Protein AF-A0A7W1HA59-F1 (afdb_monomer_lite)

Secondary structure (DSSP, 8-state):
----B--------TTS-SEEEEEEPTTS-EEEEEEEEEEEHHHHHHHH-TT---EETTEEPEEE---TTSSS-TTTTBPSEEEEEE-SSS--TT-TT-S--TT--STTPPPPPPTT-------

Sequence (123 aa):
TEPRLTGADPAIDWAKPEVLVYEPQADGSLTLVAVEYLVFQAPWDAAAGAGVAPKFHDVAFTVMADDPATEIDEAHAFEPHYELHVWTERDNPTGMFAEFNPAVSCAAAQPPADPGAHGGHGE

pLDDT: mean 88.39, std 16.13, range [30.05, 97.88]

Radius of gyration: 16.83 Å; chains: 1; bounding box: 34×36×52 Å

Structure (mmCIF, N/CA/C/O backbone):
data_AF-A0A7W1HA59-F1
#
_entry.id   AF-A0A7W1HA59-F1
#
loop_
_atom_site.group_PDB
_atom_site.id
_atom_site.type_symbol
_atom_site.label_atom_id
_atom_site.label_alt_id
_atom_site.label_comp_id
_atom_site.label_asym_id
_atom_site.label_entity_id
_atom_site.label_seq_id
_atom_site.pdbx_PDB_ins_code
_atom_site.Cartn_x
_atom_site.Cartn_y
_atom_site.Cartn_z
_atom_site.occupancy
_atom_site.B_iso_or_equiv
_atom_site.auth_seq_id
_atom_site.auth_comp_id
_atom_site.auth_asym_id
_atom_site.auth_atom_id
_atom_site.pdbx_PDB_model_num
ATOM 1 N N . THR A 1 1 ? 7.654 21.783 -1.370 1.00 65.94 1 THR A N 1
ATOM 2 C CA . THR A 1 1 ? 7.071 20.435 -1.349 1.00 65.94 1 THR A CA 1
ATOM 3 C C . THR A 1 1 ? 7.223 19.91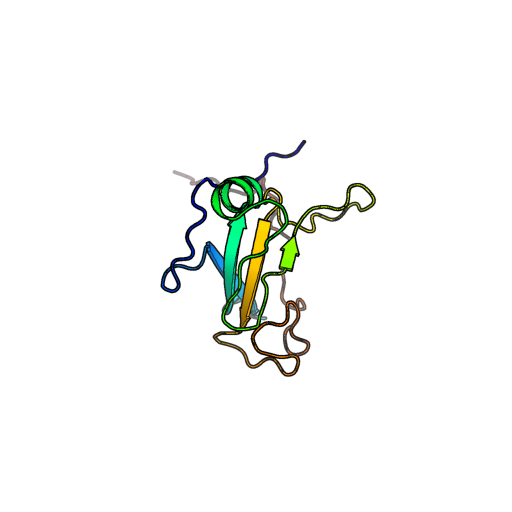1 0.051 1.00 65.94 1 THR A C 1
ATOM 5 O O . THR A 1 1 ? 8.266 20.145 0.660 1.00 65.94 1 THR A O 1
ATOM 8 N N . GLU A 1 2 ? 6.161 19.337 0.599 1.00 79.56 2 GLU A N 1
ATOM 9 C CA . GLU A 1 2 ? 6.232 18.650 1.887 1.00 79.56 2 GLU A CA 1
ATOM 10 C C . GLU A 1 2 ? 7.195 17.459 1.762 1.00 79.56 2 GLU A C 1
ATOM 12 O O . GLU A 1 2 ? 7.318 16.891 0.671 1.00 79.56 2 GLU A O 1
A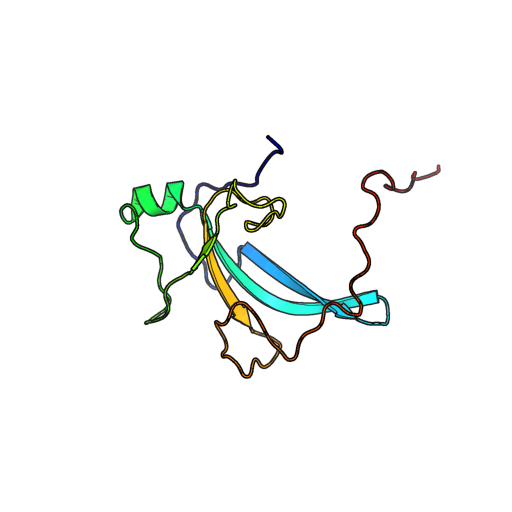TOM 17 N N . PRO A 1 3 ? 7.980 17.148 2.806 1.00 89.50 3 PRO A N 1
ATOM 18 C CA . PRO A 1 3 ? 8.911 16.030 2.749 1.00 89.50 3 PRO A CA 1
ATOM 19 C C . PRO A 1 3 ? 8.139 14.716 2.610 1.00 89.50 3 PRO A C 1
ATOM 21 O O . PRO A 1 3 ? 7.177 14.495 3.342 1.00 89.50 3 PRO A O 1
ATOM 24 N N . ARG A 1 4 ? 8.598 13.840 1.710 1.00 93.06 4 ARG A N 1
ATOM 25 C CA . ARG A 1 4 ? 8.028 12.505 1.502 1.00 93.06 4 ARG A CA 1
ATOM 26 C C . ARG A 1 4 ? 8.988 11.415 1.971 1.00 93.06 4 ARG A C 1
ATOM 28 O O . ARG A 1 4 ? 10.211 11.581 1.945 1.00 93.06 4 ARG A O 1
ATOM 35 N N . LEU A 1 5 ? 8.427 10.302 2.426 1.00 94.12 5 LEU A N 1
ATOM 36 C CA . LEU A 1 5 ? 9.150 9.094 2.796 1.00 94.12 5 LEU A CA 1
ATOM 37 C C . LEU A 1 5 ? 9.631 8.368 1.536 1.00 94.12 5 LEU A C 1
ATOM 39 O O . LEU A 1 5 ? 8.920 8.270 0.540 1.00 94.12 5 LEU A O 1
ATOM 43 N N . THR A 1 6 ? 10.857 7.852 1.591 1.00 94.75 6 THR A N 1
ATOM 44 C CA . THR A 1 6 ? 11.491 7.107 0.498 1.00 94.75 6 THR A CA 1
ATOM 45 C C . THR A 1 6 ? 12.347 5.969 1.054 1.00 94.75 6 THR A C 1
ATOM 47 O O . THR A 1 6 ? 12.644 5.924 2.249 1.00 94.75 6 THR A O 1
ATOM 50 N N . GLY A 1 7 ? 12.778 5.062 0.185 1.00 93.00 7 GLY A N 1
ATOM 51 C CA . GLY A 1 7 ? 13.555 3.878 0.528 1.00 93.00 7 GLY A CA 1
ATOM 52 C C . GLY A 1 7 ? 14.345 3.376 -0.674 1.00 93.00 7 GLY A C 1
ATOM 53 O O . GLY A 1 7 ? 14.092 3.773 -1.809 1.00 93.00 7 GLY A O 1
ATOM 54 N N . ALA A 1 8 ? 15.346 2.536 -0.413 1.00 94.06 8 ALA A N 1
ATOM 55 C CA . ALA A 1 8 ? 16.298 2.073 -1.426 1.00 94.06 8 ALA A CA 1
ATOM 56 C C . ALA A 1 8 ? 16.282 0.554 -1.650 1.00 94.06 8 ALA A C 1
ATOM 58 O O . ALA A 1 8 ? 16.928 0.087 -2.585 1.00 94.06 8 ALA A O 1
ATOM 59 N N . ASP A 1 9 ? 15.596 -0.207 -0.796 1.00 91.25 9 ASP A N 1
ATOM 60 C CA . ASP A 1 9 ? 15.517 -1.662 -0.908 1.00 91.25 9 ASP A CA 1
ATOM 61 C C . ASP A 1 9 ? 14.344 -2.057 -1.822 1.00 91.25 9 ASP A C 1
ATOM 63 O O . ASP A 1 9 ? 13.206 -1.698 -1.519 1.00 91.25 9 ASP A O 1
ATOM 67 N N . PRO A 1 10 ? 14.588 -2.748 -2.951 1.00 90.88 10 PRO A N 1
ATOM 68 C CA . PRO A 1 10 ? 13.526 -3.264 -3.806 1.00 90.88 10 PRO A CA 1
ATOM 69 C C . PRO A 1 10 ? 13.055 -4.671 -3.391 1.00 90.88 10 PRO A C 1
ATOM 71 O O . PRO A 1 10 ? 12.236 -5.262 -4.093 1.00 90.88 10 PRO A O 1
ATOM 74 N N . ALA A 1 11 ? 13.611 -5.270 -2.334 1.00 92.50 11 ALA A N 1
ATOM 75 C CA . ALA A 1 11 ? 13.236 -6.610 -1.900 1.00 92.50 11 ALA A CA 1
ATOM 76 C C . ALA A 1 11 ? 11.930 -6.606 -1.095 1.00 92.50 11 ALA A C 1
ATOM 78 O O . ALA A 1 11 ? 11.704 -5.739 -0.263 1.00 92.50 11 ALA A O 1
ATOM 79 N N . ILE A 1 12 ? 11.110 -7.640 -1.300 1.00 93.81 12 ILE A N 1
ATOM 80 C CA . ILE A 1 12 ? 9.904 -7.896 -0.504 1.00 93.81 12 ILE A CA 1
ATOM 81 C C . ILE A 1 12 ? 10.217 -9.036 0.471 1.00 93.81 12 ILE A C 1
ATOM 83 O O . ILE A 1 12 ? 10.406 -10.185 0.056 1.00 93.81 12 ILE A O 1
ATOM 87 N N . ASP A 1 13 ? 10.278 -8.726 1.766 1.00 94.25 13 ASP A N 1
ATOM 88 C CA . ASP A 1 13 ? 10.373 -9.716 2.843 1.00 94.25 13 ASP A CA 1
ATOM 89 C C . ASP A 1 13 ? 8.971 -9.993 3.398 1.00 94.25 13 ASP A C 1
ATOM 91 O O . ASP A 1 13 ? 8.427 -9.224 4.184 1.00 94.25 13 ASP A O 1
ATOM 95 N N . TRP A 1 14 ? 8.378 -11.128 3.023 1.00 93.31 14 TRP A N 1
ATOM 96 C CA . TRP A 1 14 ? 7.009 -11.476 3.426 1.00 93.31 14 TRP A CA 1
ATOM 97 C C . TRP A 1 14 ? 6.799 -11.554 4.947 1.00 93.31 14 TRP A C 1
ATOM 99 O O . TRP A 1 14 ? 5.663 -11.466 5.404 1.00 93.31 14 TRP A O 1
ATOM 109 N N . ALA A 1 15 ? 7.859 -11.698 5.747 1.00 94.31 15 ALA A N 1
ATOM 110 C CA . ALA A 1 15 ? 7.760 -11.683 7.206 1.00 94.31 15 ALA A CA 1
ATOM 111 C C . ALA A 1 15 ? 7.799 -10.266 7.814 1.00 94.31 15 ALA A C 1
ATOM 113 O O . ALA A 1 15 ? 7.685 -10.128 9.034 1.00 94.31 15 ALA A O 1
ATOM 114 N N . LYS A 1 16 ? 8.005 -9.228 6.995 1.00 94.62 16 LYS A N 1
ATOM 115 C CA . LYS A 1 16 ? 8.185 -7.835 7.414 1.00 94.62 16 LYS A CA 1
ATOM 116 C C . LYS A 1 16 ? 7.467 -6.887 6.446 1.00 94.62 16 LYS A C 1
ATOM 118 O O . LYS A 1 16 ? 8.116 -6.341 5.564 1.00 94.62 16 LYS A O 1
ATOM 123 N N . PRO A 1 17 ? 6.151 -6.691 6.600 1.00 96.12 17 PRO A N 1
ATOM 124 C CA . PRO A 1 17 ? 5.452 -5.669 5.832 1.00 96.12 17 PRO A CA 1
ATOM 125 C C . PRO A 1 17 ? 5.973 -4.270 6.184 1.00 96.12 17 PRO A C 1
ATOM 127 O O . PRO A 1 17 ? 6.350 -4.010 7.333 1.00 96.12 17 PRO A O 1
ATOM 130 N N . GLU A 1 18 ? 5.962 -3.367 5.209 1.00 96.19 18 GLU A N 1
ATOM 131 C CA . GLU A 1 18 ? 6.396 -1.982 5.382 1.00 96.19 18 GLU A CA 1
ATOM 132 C C . GLU A 1 18 ? 5.336 -1.116 6.079 1.00 96.19 18 GLU A C 1
ATOM 134 O O . GLU A 1 18 ? 5.694 -0.162 6.775 1.00 96.19 18 GLU A O 1
ATOM 139 N N . VAL A 1 19 ? 4.047 -1.464 5.951 1.00 96.19 19 VAL A N 1
ATOM 140 C CA . VAL A 1 19 ? 2.930 -0.747 6.589 1.00 96.19 19 VAL A CA 1
ATOM 141 C C . VAL A 1 19 ? 2.008 -1.708 7.337 1.00 96.19 19 VAL A C 1
ATOM 143 O O . VAL A 1 19 ? 1.672 -2.800 6.875 1.00 96.19 19 VAL A O 1
ATOM 146 N N . LEU A 1 20 ? 1.572 -1.266 8.518 1.00 96.06 20 LEU A N 1
ATOM 147 C CA . LEU A 1 20 ? 0.528 -1.902 9.313 1.00 96.06 20 LEU A CA 1
ATOM 148 C C . LEU A 1 20 ? -0.718 -1.019 9.288 1.00 96.06 20 LEU A C 1
ATOM 150 O O . LEU A 1 20 ? -0.637 0.169 9.608 1.00 96.06 20 LEU A O 1
ATOM 154 N N . VAL A 1 21 ? -1.869 -1.604 8.971 1.00 94.62 21 VAL A N 1
ATOM 155 C CA . VAL A 1 21 ? -3.130 -0.870 8.833 1.00 94.62 21 VAL A CA 1
ATOM 156 C C . VAL A 1 21 ? -4.041 -1.193 10.010 1.00 94.62 21 VAL A C 1
ATOM 158 O O . VAL A 1 21 ? -4.400 -2.350 10.250 1.00 94.62 21 VAL A O 1
ATOM 161 N N . TYR A 1 22 ? -4.435 -0.151 10.741 1.00 93.31 22 TYR A N 1
ATOM 162 C CA . TYR A 1 22 ? -5.282 -0.261 11.923 1.00 93.31 22 TYR A CA 1
ATOM 163 C C . TYR A 1 22 ? -6.647 0.398 11.710 1.00 93.31 22 TYR A C 1
ATOM 165 O O . TYR A 1 22 ? -6.730 1.534 11.249 1.00 93.31 22 TYR A O 1
ATOM 173 N N . GLU A 1 23 ? -7.716 -0.284 12.123 1.00 91.88 23 GLU A N 1
ATOM 174 C CA . GLU A 1 23 ? -9.063 0.282 12.209 1.00 91.88 23 GLU A CA 1
ATOM 175 C C . GLU A 1 23 ? -9.300 0.854 13.620 1.00 91.88 23 GLU A C 1
ATOM 177 O O . GLU A 1 23 ? -9.229 0.104 14.610 1.00 91.88 23 GLU A O 1
ATOM 182 N N . PRO A 1 24 ? -9.606 2.158 13.748 1.00 92.56 24 PRO A N 1
ATOM 183 C CA . PRO A 1 24 ? -9.967 2.752 15.025 1.00 92.56 24 PRO A CA 1
ATOM 184 C C . PRO A 1 24 ? -11.329 2.243 15.499 1.00 92.56 24 PRO A C 1
ATOM 186 O O . PRO A 1 24 ? -12.278 2.136 14.726 1.00 92.56 24 PRO A O 1
ATOM 189 N N . GLN A 1 25 ? -11.428 1.947 16.790 1.00 90.88 25 GLN A N 1
ATOM 190 C CA . GLN A 1 25 ? -12.642 1.453 17.430 1.00 90.88 25 GLN A CA 1
ATOM 191 C C . GLN A 1 25 ? -13.354 2.566 18.201 1.00 90.88 25 GLN A C 1
ATOM 193 O O . GLN A 1 25 ? -12.763 3.580 18.570 1.00 90.88 25 GLN A O 1
ATOM 198 N N . ALA A 1 26 ? -14.643 2.368 18.488 1.00 91.00 26 ALA A N 1
ATOM 199 C CA . ALA A 1 26 ? -15.463 3.363 19.187 1.00 91.00 26 ALA A CA 1
ATOM 200 C C . ALA A 1 26 ? -14.963 3.699 20.607 1.00 91.00 26 ALA A C 1
ATOM 202 O O . ALA A 1 26 ? -15.279 4.765 21.130 1.00 91.00 26 ALA A O 1
ATOM 203 N N . ASP A 1 27 ? -14.197 2.802 21.233 1.00 91.62 27 ASP A N 1
ATOM 204 C CA . ASP A 1 27 ? -13.568 3.011 22.542 1.00 91.62 27 ASP A CA 1
ATOM 205 C C . ASP A 1 27 ? -12.170 3.655 22.457 1.00 91.62 27 ASP A C 1
ATOM 207 O O . ASP A 1 27 ? -11.510 3.829 23.482 1.00 91.62 27 ASP A O 1
ATOM 211 N N . GLY A 1 28 ? -11.726 4.026 21.251 1.00 90.12 28 GLY A N 1
ATOM 212 C CA . GLY A 1 28 ? -10.416 4.617 20.979 1.00 90.12 28 GLY A CA 1
ATOM 213 C C . GLY A 1 28 ? -9.280 3.601 20.836 1.00 90.12 28 GLY A C 1
ATOM 214 O O . GLY A 1 28 ? -8.139 4.003 20.609 1.00 90.12 28 GLY A O 1
ATOM 215 N N . SER A 1 29 ? -9.549 2.297 20.961 1.00 93.44 29 SER A N 1
ATOM 216 C CA . SER A 1 29 ? -8.547 1.269 20.674 1.00 93.44 29 SER A CA 1
ATOM 217 C C . SER A 1 29 ? -8.283 1.136 19.168 1.00 93.44 29 SER A C 1
ATOM 219 O O . SER A 1 29 ? -9.079 1.567 18.332 1.00 93.44 29 SER A O 1
ATOM 221 N N . LEU A 1 30 ? -7.143 0.537 18.816 1.00 93.38 30 LEU A N 1
ATOM 222 C CA . LEU A 1 30 ? -6.759 0.245 17.436 1.00 93.38 30 LEU A CA 1
ATOM 223 C C . LEU A 1 30 ? -6.730 -1.268 17.229 1.00 93.38 30 LEU A C 1
ATOM 225 O O . LEU A 1 30 ? -6.080 -1.985 17.990 1.00 93.38 30 LEU A O 1
ATOM 229 N N . THR A 1 31 ? -7.403 -1.743 16.184 1.00 93.12 31 THR A N 1
ATOM 230 C CA . THR A 1 31 ? -7.360 -3.153 15.770 1.00 93.12 31 THR A CA 1
ATOM 231 C C . THR A 1 31 ? -6.561 -3.271 14.484 1.00 93.12 31 THR A C 1
ATOM 233 O O . THR A 1 31 ? -6.862 -2.566 13.528 1.00 93.12 31 THR A O 1
ATOM 236 N N . LEU A 1 32 ? -5.547 -4.140 14.449 1.00 95.25 32 LEU A N 1
ATOM 237 C CA . LEU A 1 32 ? -4.846 -4.458 13.202 1.00 95.25 32 LEU A CA 1
ATOM 238 C C . LEU A 1 32 ? -5.829 -5.176 12.273 1.00 95.25 32 LEU A C 1
ATOM 240 O O . LEU A 1 32 ? -6.451 -6.149 12.696 1.00 95.25 32 LEU A O 1
ATOM 244 N N . VAL A 1 33 ? -5.976 -4.698 11.040 1.00 96.31 33 VAL A N 1
ATOM 245 C CA . VAL A 1 33 ? -6.921 -5.271 10.064 1.00 96.31 33 VAL A CA 1
ATOM 246 C C . VAL A 1 33 ? -6.247 -5.738 8.779 1.00 96.31 33 VAL A C 1
ATOM 248 O O . VAL A 1 33 ? -6.732 -6.682 8.150 1.00 96.31 33 VAL A O 1
ATOM 251 N N . ALA A 1 34 ? -5.128 -5.114 8.412 1.00 97.31 34 ALA A N 1
ATOM 252 C CA . ALA A 1 34 ? -4.390 -5.420 7.199 1.00 97.31 34 ALA A CA 1
ATOM 253 C C . ALA A 1 34 ? -2.913 -5.024 7.320 1.00 97.31 34 ALA A C 1
ATOM 255 O O . ALA A 1 34 ? -2.489 -4.367 8.278 1.00 97.31 34 ALA A O 1
ATOM 256 N N . VAL A 1 35 ? -2.141 -5.427 6.321 1.00 97.88 35 VAL A N 1
ATOM 257 C CA . VAL A 1 35 ? -0.754 -5.013 6.111 1.00 97.88 35 VAL A CA 1
ATOM 258 C C . VAL A 1 35 ? -0.571 -4.621 4.652 1.00 97.88 35 VAL A C 1
ATOM 260 O O . VAL A 1 35 ? -1.298 -5.117 3.789 1.00 97.88 35 VAL A O 1
ATOM 263 N N . GLU A 1 36 ? 0.417 -3.781 4.367 1.00 97.44 36 GLU A N 1
ATOM 264 C CA . GLU A 1 36 ? 0.802 -3.471 2.991 1.00 97.44 36 GLU A CA 1
ATOM 265 C C . GLU A 1 36 ? 2.281 -3.780 2.805 1.00 97.44 36 GLU A C 1
ATOM 267 O O . GLU A 1 36 ? 3.126 -3.435 3.639 1.00 97.44 36 GLU A O 1
ATOM 272 N N . TYR A 1 37 ? 2.568 -4.469 1.705 1.00 97.56 37 TYR A N 1
ATOM 273 C CA . TYR A 1 37 ? 3.924 -4.606 1.199 1.00 97.56 37 TYR A CA 1
ATOM 274 C C . TYR A 1 37 ? 4.146 -3.493 0.198 1.00 97.56 37 TYR A C 1
ATOM 276 O O . TYR A 1 37 ? 3.370 -3.394 -0.754 1.00 97.56 37 TYR A O 1
ATOM 284 N N . LEU A 1 38 ? 5.190 -2.690 0.383 1.00 96.38 38 LEU A N 1
ATOM 285 C CA . LEU A 1 38 ? 5.484 -1.587 -0.524 1.00 96.38 38 LEU A CA 1
ATOM 286 C C . LEU A 1 38 ? 6.953 -1.550 -0.925 1.00 96.38 38 LEU A C 1
ATOM 288 O O . LEU A 1 38 ? 7.859 -1.740 -0.119 1.00 96.38 38 LEU A O 1
ATOM 292 N N . VAL A 1 39 ? 7.190 -1.256 -2.199 1.00 97.19 39 VAL A N 1
ATOM 293 C CA . VAL A 1 39 ? 8.526 -0.976 -2.727 1.00 97.19 39 VAL A CA 1
ATOM 294 C C . VAL A 1 39 ? 8.490 0.333 -3.491 1.00 97.19 39 VAL A C 1
ATOM 296 O O . VAL A 1 39 ? 7.628 0.558 -4.342 1.00 97.19 39 VAL A O 1
ATOM 299 N N . PHE A 1 40 ? 9.446 1.214 -3.208 1.00 97.75 40 PHE A N 1
ATOM 300 C CA . PHE A 1 40 ? 9.530 2.485 -3.917 1.00 97.75 40 PHE A CA 1
ATOM 301 C C . PHE A 1 40 ? 9.814 2.248 -5.403 1.00 97.75 40 PHE A C 1
ATOM 303 O O . PHE A 1 40 ? 10.655 1.423 -5.775 1.00 97.75 40 PHE A O 1
ATOM 310 N N . GLN A 1 41 ? 9.117 2.987 -6.265 1.00 97.69 41 GLN A N 1
ATOM 311 C CA . GLN A 1 41 ? 9.118 2.740 -7.703 1.00 97.69 41 GLN A CA 1
ATOM 312 C C . GLN A 1 41 ? 10.513 2.935 -8.301 1.00 97.69 41 GLN A C 1
ATOM 314 O O . GLN A 1 41 ? 10.947 2.134 -9.121 1.00 97.69 41 GLN A O 1
ATOM 319 N N . ALA A 1 42 ? 11.257 3.951 -7.854 1.00 96.69 42 ALA A N 1
ATOM 320 C CA . ALA A 1 42 ? 12.594 4.247 -8.366 1.00 96.69 42 ALA A CA 1
ATOM 321 C C . ALA A 1 42 ? 13.615 3.098 -8.180 1.00 96.69 42 ALA A C 1
ATOM 323 O O . ALA A 1 42 ? 14.202 2.673 -9.181 1.00 96.69 42 ALA A O 1
ATOM 324 N N . PRO A 1 43 ? 13.867 2.568 -6.961 1.00 96.94 43 PRO A N 1
ATOM 325 C CA . PRO A 1 43 ? 14.780 1.435 -6.793 1.00 96.94 43 PRO A CA 1
ATOM 326 C C . PRO A 1 43 ? 14.254 0.146 -7.435 1.00 96.94 43 PRO A C 1
ATOM 328 O O . PRO A 1 43 ? 15.055 -0.625 -7.966 1.00 96.94 43 PRO A O 1
ATOM 331 N N . TRP A 1 44 ? 12.936 -0.081 -7.439 1.00 97.56 44 TRP A N 1
ATOM 332 C CA . TRP A 1 44 ? 12.355 -1.249 -8.098 1.00 97.56 44 TRP A CA 1
ATOM 333 C C . TRP A 1 44 ? 12.564 -1.213 -9.615 1.00 97.56 44 TRP A C 1
ATOM 335 O O . TRP A 1 44 ? 13.127 -2.147 -10.182 1.00 97.56 44 TRP A O 1
ATOM 345 N N . ASP A 1 45 ? 12.192 -0.115 -10.273 1.00 97.25 45 ASP A N 1
ATOM 346 C CA . ASP A 1 45 ? 12.321 0.055 -11.722 1.00 97.25 45 ASP A CA 1
ATOM 347 C C . ASP A 1 45 ? 13.791 -0.028 -12.171 1.00 97.25 45 ASP A C 1
ATOM 349 O O . ASP A 1 45 ? 14.087 -0.557 -13.246 1.00 97.25 45 ASP A O 1
ATOM 353 N N . ALA A 1 46 ? 14.730 0.433 -11.337 1.00 96.50 46 ALA A N 1
ATOM 354 C CA . ALA A 1 46 ? 16.163 0.286 -11.584 1.00 96.50 46 ALA A CA 1
ATOM 355 C C . ALA A 1 46 ? 16.639 -1.181 -11.542 1.00 96.50 46 ALA A C 1
ATOM 357 O O . ALA A 1 46 ? 17.581 -1.534 -12.255 1.00 96.50 46 ALA A O 1
ATOM 358 N N . ALA A 1 47 ? 16.007 -2.030 -10.726 1.00 95.56 47 ALA A N 1
ATOM 359 C CA . ALA A 1 47 ? 16.370 -3.437 -10.555 1.00 95.56 47 ALA A CA 1
ATOM 360 C C . ALA A 1 47 ? 15.619 -4.385 -11.510 1.00 95.56 47 ALA A C 1
ATOM 362 O O . ALA A 1 47 ? 16.221 -5.308 -12.060 1.00 95.56 47 ALA A O 1
ATOM 363 N N . ALA A 1 48 ? 14.317 -4.168 -11.707 1.00 95.00 48 ALA A N 1
ATOM 364 C CA . ALA A 1 48 ? 13.409 -5.059 -12.434 1.00 95.00 48 ALA A CA 1
ATOM 365 C C . ALA A 1 48 ? 13.042 -4.560 -13.845 1.00 95.00 48 ALA A C 1
ATOM 367 O O . ALA A 1 48 ? 12.548 -5.339 -14.665 1.00 95.00 48 ALA A O 1
ATOM 368 N N . GLY A 1 49 ? 13.322 -3.290 -14.150 1.00 95.50 49 GLY A N 1
ATOM 369 C CA . GLY A 1 49 ? 12.942 -2.622 -15.391 1.00 95.50 49 GLY A CA 1
ATOM 370 C C . GLY A 1 49 ? 11.724 -1.713 -15.214 1.00 95.50 49 GLY A C 1
ATOM 371 O O . GLY A 1 49 ? 10.748 -2.070 -14.558 1.00 95.50 49 GLY A O 1
ATOM 372 N N . ALA A 1 50 ? 11.783 -0.531 -15.833 1.00 95.12 50 ALA A N 1
ATOM 373 C CA . ALA A 1 50 ? 10.752 0.494 -15.704 1.00 95.12 50 ALA A CA 1
ATOM 374 C C . ALA A 1 50 ? 9.363 0.002 -16.139 1.00 95.12 50 ALA A C 1
ATOM 376 O O . ALA A 1 50 ? 9.202 -0.553 -17.231 1.00 95.12 50 ALA A O 1
ATOM 377 N N . GLY A 1 51 ? 8.361 0.247 -15.291 1.00 90.69 51 GLY A N 1
ATOM 378 C CA . GLY A 1 51 ? 6.963 -0.112 -15.545 1.00 90.69 51 GLY A CA 1
ATOM 379 C C . GLY A 1 51 ? 6.633 -1.600 -15.385 1.00 90.69 51 GLY A C 1
ATOM 380 O O . GLY A 1 51 ? 5.533 -2.022 -15.747 1.00 90.69 51 GLY A O 1
ATOM 381 N N . VAL A 1 52 ? 7.555 -2.412 -14.860 1.00 95.12 52 VAL A N 1
ATOM 382 C CA . VAL A 1 52 ? 7.307 -3.826 -14.554 1.00 95.12 52 VAL A CA 1
ATOM 383 C C . VAL A 1 52 ? 6.935 -3.951 -13.081 1.00 95.12 52 VAL A C 1
ATOM 385 O O . VAL A 1 52 ? 7.818 -4.101 -12.250 1.00 95.12 52 VAL A O 1
ATOM 388 N N . ALA A 1 53 ? 5.646 -3.910 -12.738 1.00 96.19 53 ALA A N 1
ATOM 389 C CA . ALA A 1 53 ? 5.211 -4.009 -11.341 1.00 96.19 53 ALA A CA 1
ATOM 390 C C . ALA A 1 53 ? 5.601 -5.358 -10.682 1.00 96.19 53 ALA A C 1
ATOM 392 O O . ALA A 1 53 ? 5.549 -6.401 -11.355 1.00 96.19 53 ALA A O 1
ATOM 393 N N . PRO A 1 54 ? 5.927 -5.373 -9.372 1.00 96.69 54 PRO A N 1
ATOM 394 C CA . PRO A 1 54 ? 6.028 -6.605 -8.597 1.00 96.69 54 PRO A CA 1
ATOM 395 C C . PRO A 1 54 ? 4.725 -7.406 -8.639 1.00 96.69 54 PRO A C 1
ATOM 397 O O . PRO A 1 54 ? 3.635 -6.865 -8.856 1.00 96.69 54 PRO A O 1
ATOM 400 N N . LYS A 1 55 ? 4.834 -8.717 -8.410 1.00 96.06 55 LYS A N 1
ATOM 401 C CA . LYS A 1 55 ? 3.679 -9.615 -8.348 1.00 96.06 55 LYS A CA 1
ATOM 402 C C . LYS A 1 55 ? 3.780 -10.607 -7.204 1.00 96.06 55 LYS A C 1
ATOM 404 O O . LYS A 1 55 ? 4.850 -11.157 -6.945 1.00 96.06 55 LYS A O 1
ATOM 409 N N . PHE A 1 56 ? 2.630 -10.918 -6.620 1.00 94.88 56 PHE A N 1
ATOM 410 C CA . PHE A 1 56 ? 2.420 -12.103 -5.801 1.00 94.88 56 PHE A CA 1
ATOM 411 C C . PHE A 1 56 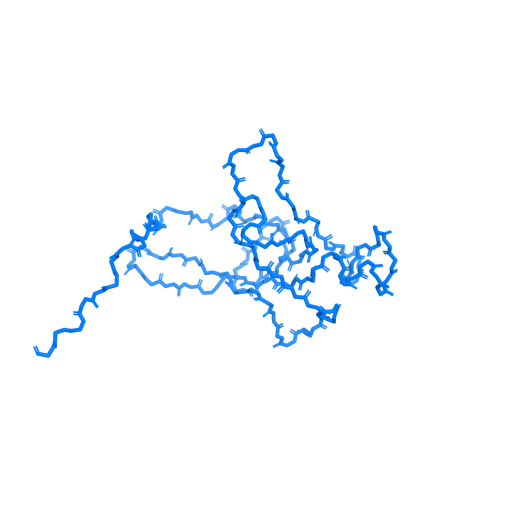? 1.506 -13.073 -6.556 1.00 94.88 56 PHE A C 1
ATOM 413 O O . PHE A 1 56 ? 0.317 -12.816 -6.740 1.00 94.88 56 PHE A O 1
ATOM 420 N N . HIS A 1 57 ? 2.071 -14.182 -7.042 1.00 92.62 57 HIS A N 1
ATOM 421 C CA . HIS A 1 57 ? 1.412 -15.047 -8.029 1.00 92.62 57 HIS A CA 1
ATOM 422 C C . HIS A 1 57 ? 0.896 -14.231 -9.234 1.00 92.62 57 HIS A C 1
ATOM 424 O O . HIS A 1 57 ? 1.683 -13.561 -9.902 1.00 92.62 57 HIS A O 1
ATOM 430 N N . ASP A 1 58 ? -0.408 -14.276 -9.508 1.00 94.44 58 ASP A N 1
ATOM 431 C CA . ASP A 1 58 ? -1.047 -13.563 -10.618 1.00 94.44 58 ASP A CA 1
ATOM 432 C C . ASP A 1 58 ? -1.559 -12.164 -10.228 1.00 94.44 58 ASP A C 1
ATOM 434 O O . ASP A 1 58 ? -2.140 -11.465 -11.060 1.00 94.44 58 ASP A O 1
ATOM 438 N N . VAL A 1 59 ? -1.326 -11.733 -8.985 1.00 95.81 59 VAL A N 1
ATOM 439 C CA . VAL A 1 59 ? -1.738 -10.423 -8.468 1.00 95.81 59 VAL A CA 1
ATOM 440 C C . VAL A 1 59 ? -0.579 -9.446 -8.610 1.00 95.81 59 VAL A C 1
ATOM 442 O O . VAL A 1 59 ? 0.492 -9.661 -8.046 1.00 95.81 59 VAL A O 1
ATOM 445 N N . ALA A 1 60 ? -0.778 -8.390 -9.396 1.00 96.62 60 ALA A N 1
ATOM 446 C CA . ALA A 1 60 ? 0.177 -7.293 -9.496 1.00 96.62 60 ALA A CA 1
ATOM 447 C C . ALA A 1 60 ? -0.050 -6.281 -8.374 1.00 96.62 60 ALA A C 1
ATOM 449 O O . ALA A 1 60 ? -1.187 -6.077 -7.957 1.00 96.62 60 ALA A O 1
ATOM 450 N N . PHE A 1 61 ? 1.033 -5.656 -7.926 1.00 97.44 61 PHE A N 1
ATOM 451 C CA . PHE A 1 61 ? 0.974 -4.522 -7.011 1.00 97.44 61 PHE A CA 1
ATOM 452 C C . PHE A 1 61 ? 0.362 -3.312 -7.739 1.00 97.44 61 PHE A C 1
ATOM 454 O O . PHE A 1 61 ? 0.617 -3.124 -8.937 1.00 97.44 61 PHE A O 1
ATOM 461 N N . THR A 1 62 ? -0.427 -2.500 -7.033 1.00 95.94 62 THR A N 1
ATOM 462 C CA . THR A 1 62 ? -0.946 -1.227 -7.552 1.00 95.94 62 THR A CA 1
ATOM 463 C C . THR A 1 62 ? 0.152 -0.166 -7.499 1.00 95.94 62 THR A C 1
ATOM 465 O O . THR A 1 62 ? 1.025 -0.212 -6.640 1.00 95.94 62 THR A O 1
ATOM 468 N N . VAL A 1 63 ? 0.138 0.780 -8.440 1.00 96.44 63 VAL A N 1
ATOM 469 C CA . VAL A 1 63 ? 0.996 1.971 -8.393 1.00 96.44 63 VAL A CA 1
ATOM 470 C C . VAL A 1 63 ? 0.294 3.062 -7.599 1.00 96.44 63 VAL A C 1
ATOM 472 O O . VAL A 1 63 ? -0.809 3.454 -7.972 1.00 96.44 63 VAL A O 1
ATOM 475 N N . MET A 1 64 ? 0.982 3.607 -6.602 1.00 95.75 64 MET A N 1
ATOM 476 C CA . MET A 1 64 ? 0.534 4.752 -5.819 1.00 95.75 64 MET A CA 1
ATOM 477 C C . MET A 1 64 ? 1.445 5.947 -6.072 1.00 95.75 64 MET A C 1
ATOM 479 O O . MET A 1 64 ? 2.669 5.864 -5.943 1.00 95.75 64 MET A O 1
ATOM 483 N N . ALA A 1 65 ? 0.835 7.060 -6.466 1.00 96.00 65 ALA A N 1
ATOM 484 C CA . ALA A 1 65 ? 1.476 8.349 -6.673 1.00 96.00 65 ALA A CA 1
ATOM 485 C C . ALA A 1 65 ? 0.414 9.447 -6.561 1.00 96.00 65 ALA A C 1
ATOM 487 O O . ALA A 1 65 ? -0.722 9.230 -6.984 1.00 96.00 65 ALA A O 1
ATOM 488 N N . ASP A 1 66 ? 0.794 10.617 -6.051 1.00 94.50 66 ASP A N 1
ATOM 489 C CA . ASP A 1 66 ? -0.123 11.756 -6.011 1.00 94.50 66 ASP A CA 1
ATOM 490 C C . ASP A 1 66 ? -0.474 12.237 -7.422 1.00 94.50 66 ASP A C 1
ATOM 492 O O . ASP A 1 66 ? 0.407 12.377 -8.286 1.00 94.50 66 ASP A O 1
ATOM 496 N N . ASP A 1 67 ? -1.748 12.563 -7.634 1.00 94.31 67 ASP A N 1
ATOM 497 C CA . ASP A 1 67 ? -2.174 13.287 -8.827 1.00 94.31 67 ASP A CA 1
ATOM 498 C C . ASP A 1 67 ? -2.029 14.796 -8.567 1.00 94.31 67 ASP A C 1
ATOM 500 O O . ASP A 1 67 ? -2.754 15.358 -7.750 1.00 94.31 67 ASP A O 1
ATOM 504 N N . PRO A 1 68 ? -1.154 15.526 -9.284 1.00 91.75 68 PRO A N 1
ATOM 505 C CA . PRO A 1 68 ? -1.015 16.970 -9.089 1.00 91.75 68 PRO A CA 1
ATOM 506 C C . PRO A 1 68 ? -2.291 17.772 -9.419 1.00 91.75 68 PRO A C 1
ATOM 508 O O . PRO A 1 68 ? -2.311 18.988 -9.215 1.00 91.75 68 PRO A O 1
ATOM 511 N N . ALA A 1 69 ? -3.324 17.140 -9.987 1.00 95.69 69 ALA A N 1
ATOM 512 C CA . ALA A 1 69 ? -4.634 17.735 -10.222 1.00 95.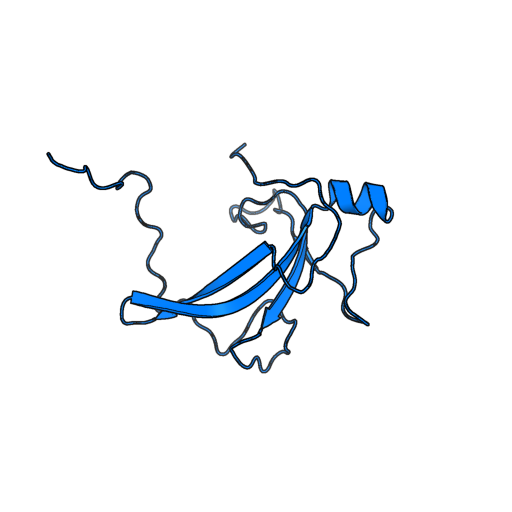69 69 ALA A CA 1
ATOM 513 C C . ALA A 1 69 ? -5.591 17.654 -9.016 1.00 95.69 69 ALA A C 1
ATOM 515 O O . ALA A 1 69 ? -6.665 18.262 -9.075 1.00 95.69 69 ALA A O 1
ATOM 516 N N . THR A 1 70 ? -5.244 16.934 -7.948 1.00 93.00 70 THR A N 1
ATOM 517 C CA . THR A 1 70 ? -6.055 16.802 -6.731 1.00 93.00 70 THR A CA 1
ATOM 518 C C . THR A 1 70 ? -5.376 17.497 -5.543 1.00 93.00 70 THR A C 1
ATOM 520 O O . THR A 1 70 ? -4.201 17.855 -5.581 1.00 93.00 70 THR A O 1
ATOM 523 N N . GLU A 1 71 ? -6.150 17.773 -4.490 1.00 91.75 71 GLU A N 1
ATOM 524 C CA . GLU A 1 71 ? -5.631 18.343 -3.232 1.00 91.75 71 GLU A CA 1
ATOM 525 C C . GLU A 1 71 ? -5.374 17.271 -2.160 1.00 91.75 71 GLU A C 1
ATOM 527 O O . GLU A 1 71 ? -4.973 17.601 -1.045 1.00 91.75 71 GLU A O 1
ATOM 532 N N . ILE A 1 72 ? -5.672 16.005 -2.459 1.00 90.44 72 ILE A N 1
ATOM 533 C CA . ILE A 1 72 ? -5.517 14.899 -1.514 1.00 90.44 72 ILE A CA 1
ATOM 534 C C . ILE A 1 72 ? -4.132 14.271 -1.685 1.00 90.44 72 ILE A C 1
ATOM 536 O O . ILE A 1 72 ? -3.547 14.343 -2.754 1.00 90.44 72 ILE A O 1
ATOM 540 N N . ASP A 1 73 ? -3.609 13.670 -0.621 1.00 91.25 73 ASP A N 1
ATOM 541 C CA . ASP A 1 73 ? -2.339 12.939 -0.640 1.00 91.25 73 ASP A CA 1
ATOM 542 C C . ASP A 1 73 ? -2.629 11.454 -0.892 1.00 91.25 73 ASP A C 1
ATOM 544 O O . ASP A 1 73 ? -2.832 10.677 0.050 1.00 91.25 73 ASP A O 1
ATOM 548 N N . GLU A 1 74 ? -2.740 11.071 -2.169 1.00 93.44 74 GLU A N 1
ATOM 549 C CA . GLU A 1 74 ? -3.057 9.690 -2.548 1.00 93.44 74 GLU A CA 1
ATOM 550 C C . GLU A 1 74 ? -1.954 8.711 -2.163 1.00 93.44 74 GLU A C 1
ATOM 552 O O . GLU A 1 74 ? -2.263 7.581 -1.808 1.00 93.44 74 GLU A O 1
ATOM 557 N N . ALA A 1 75 ? -0.687 9.128 -2.205 1.00 94.00 75 ALA A N 1
ATOM 558 C CA . ALA A 1 75 ? 0.439 8.262 -1.872 1.00 94.00 75 ALA A CA 1
ATOM 559 C C . ALA A 1 75 ? 0.867 8.356 -0.400 1.00 94.00 75 ALA A C 1
ATOM 561 O O . ALA A 1 75 ? 1.974 7.941 -0.071 1.00 94.00 75 ALA A O 1
ATOM 562 N N . HIS A 1 76 ? 0.022 8.887 0.487 1.00 92.56 76 HIS A N 1
ATOM 563 C CA . HIS A 1 76 ? 0.178 8.777 1.946 1.00 92.56 76 HIS A CA 1
ATOM 564 C C . HIS A 1 76 ? 1.551 9.249 2.464 1.00 92.56 76 HIS A C 1
ATOM 566 O O . HIS A 1 76 ? 2.196 8.597 3.287 1.00 92.56 76 HIS A O 1
ATOM 572 N N . ALA A 1 77 ? 2.022 10.382 1.941 1.00 94.44 77 ALA A N 1
ATOM 573 C CA . ALA A 1 77 ? 3.329 10.980 2.186 1.00 94.44 77 ALA A CA 1
ATOM 574 C C . ALA A 1 77 ? 4.532 10.111 1.770 1.00 94.44 77 ALA A C 1
ATOM 576 O O . ALA A 1 77 ? 5.671 10.449 2.096 1.00 94.44 77 ALA A O 1
ATOM 577 N N . PHE A 1 78 ? 4.331 9.030 1.016 1.00 95.81 78 PHE A N 1
ATOM 578 C CA . PHE A 1 78 ? 5.381 8.253 0.359 1.00 95.81 78 PHE A CA 1
ATOM 579 C C . PHE A 1 78 ? 5.668 8.795 -1.046 1.00 95.81 78 PHE A C 1
ATOM 581 O O . PHE A 1 78 ? 4.772 9.252 -1.755 1.00 95.81 78 PHE A O 1
ATOM 588 N N . GLU A 1 79 ? 6.927 8.745 -1.482 1.00 96.88 79 GLU A N 1
ATOM 589 C CA . GLU A 1 79 ? 7.280 8.866 -2.906 1.00 96.88 79 GLU A CA 1
ATOM 590 C C . GLU A 1 79 ? 6.566 7.784 -3.746 1.00 96.88 79 GLU A C 1
ATOM 592 O O . GLU A 1 79 ? 6.142 6.774 -3.176 1.00 96.88 79 GLU A O 1
ATOM 597 N N . PRO A 1 80 ? 6.454 7.935 -5.084 1.00 97.25 80 PRO A N 1
ATOM 598 C CA . PRO A 1 80 ? 5.810 6.937 -5.933 1.00 97.25 80 PRO A CA 1
ATOM 599 C C . PRO A 1 80 ? 6.307 5.517 -5.658 1.00 97.25 80 PRO A C 1
ATOM 601 O O . PRO A 1 80 ? 7.517 5.260 -5.590 1.00 97.25 80 PRO A O 1
ATOM 604 N N . HIS A 1 81 ? 5.372 4.592 -5.482 1.00 97.62 81 HIS A N 1
ATOM 605 C CA . HIS A 1 81 ? 5.655 3.230 -5.046 1.00 97.62 81 HIS A CA 1
ATOM 606 C C . HIS A 1 81 ? 4.665 2.230 -5.638 1.00 97.62 81 HIS A C 1
ATOM 608 O O . HIS A 1 81 ? 3.617 2.593 -6.170 1.00 97.62 81 HIS A O 1
ATOM 614 N N . TYR A 1 82 ? 5.043 0.957 -5.579 1.00 97.75 82 TYR A N 1
ATOM 615 C CA . TYR A 1 82 ? 4.136 -0.155 -5.808 1.00 97.75 82 TYR A CA 1
ATOM 616 C C . TYR A 1 82 ? 3.710 -0.713 -4.456 1.00 97.75 82 TYR A C 1
ATOM 618 O O . TYR A 1 82 ? 4.583 -0.967 -3.624 1.00 97.75 82 TYR A O 1
ATOM 626 N N . GLU A 1 83 ? 2.422 -0.974 -4.263 1.00 97.12 83 GLU A N 1
ATOM 627 C CA . GLU A 1 83 ? 1.903 -1.585 -3.038 1.00 97.12 83 GLU A CA 1
ATOM 628 C C . GLU A 1 83 ? 1.002 -2.794 -3.300 1.00 97.12 83 GLU A C 1
ATOM 630 O O . GLU A 1 83 ? 0.342 -2.914 -4.335 1.00 97.12 83 GLU A O 1
ATOM 635 N N . LEU A 1 84 ? 0.979 -3.708 -2.336 1.00 97.69 84 LEU A N 1
ATOM 636 C CA . LEU A 1 84 ? 0.004 -4.783 -2.253 1.00 97.69 84 LEU A CA 1
ATOM 637 C C . LEU A 1 84 ? -0.642 -4.745 -0.875 1.00 97.69 84 LEU A C 1
ATOM 639 O O . LEU A 1 84 ? -0.031 -5.156 0.115 1.00 97.69 84 LEU A O 1
ATOM 643 N N . HIS A 1 85 ? -1.894 -4.304 -0.841 1.00 97.31 85 HIS A N 1
ATOM 644 C CA . HIS A 1 85 ? -2.727 -4.374 0.347 1.00 97.31 85 HIS A CA 1
ATOM 645 C C . HIS A 1 85 ? -3.160 -5.819 0.609 1.00 97.31 85 HIS A C 1
ATOM 647 O O . HIS A 1 85 ? -3.621 -6.513 -0.299 1.00 97.31 85 HIS A O 1
ATOM 653 N N . VAL A 1 86 ? -3.019 -6.288 1.848 1.00 97.50 86 VAL A N 1
ATOM 654 C CA . VAL A 1 86 ? -3.392 -7.648 2.250 1.00 97.50 86 VAL A CA 1
ATOM 655 C C . VAL A 1 86 ? -4.250 -7.602 3.507 1.00 97.50 86 VAL A C 1
ATOM 657 O O . VAL A 1 86 ? -3.769 -7.325 4.604 1.00 97.50 86 VAL A O 1
ATOM 660 N N . TRP A 1 87 ? -5.527 -7.948 3.357 1.00 97.06 87 TRP A N 1
ATOM 661 C CA . TRP A 1 87 ? -6.457 -8.113 4.472 1.00 97.06 87 TRP A CA 1
ATOM 662 C C . TRP A 1 87 ? -6.145 -9.405 5.237 1.00 97.06 87 TRP A C 1
ATOM 664 O O . TRP A 1 87 ? -6.558 -10.489 4.823 1.00 97.06 87 TRP A O 1
ATOM 674 N N . THR A 1 88 ? -5.387 -9.304 6.333 1.00 92.88 88 THR A N 1
ATOM 675 C CA . THR A 1 88 ? -4.925 -10.467 7.114 1.00 92.88 88 THR A CA 1
ATOM 676 C C . THR A 1 88 ? -5.855 -10.830 8.268 1.00 92.88 88 THR A C 1
ATOM 678 O O . THR A 1 88 ? -6.084 -12.012 8.508 1.00 92.88 88 THR A O 1
ATOM 681 N N . GLU A 1 89 ? -6.416 -9.834 8.964 1.00 91.56 89 GLU A N 1
ATOM 682 C CA . GLU A 1 89 ? -7.182 -10.043 10.208 1.00 91.56 89 GLU A CA 1
ATOM 683 C C . GLU A 1 89 ? -8.689 -9.778 10.050 1.00 91.56 89 GLU A C 1
ATOM 685 O O . GLU A 1 89 ? -9.480 -10.012 10.968 1.00 91.56 89 GLU A O 1
ATOM 690 N N . ARG A 1 90 ? -9.113 -9.276 8.884 1.00 91.00 90 ARG A N 1
ATOM 691 C CA . ARG A 1 90 ? -10.504 -8.915 8.596 1.00 91.00 90 ARG A CA 1
ATOM 692 C C . ARG A 1 90 ? -10.932 -9.478 7.249 1.00 91.00 90 ARG A C 1
ATOM 694 O O . ARG A 1 90 ? -10.332 -9.164 6.229 1.00 91.00 90 ARG A O 1
ATOM 701 N N . ASP A 1 91 ? -12.018 -10.247 7.234 1.00 94.31 91 ASP A N 1
ATOM 702 C CA . ASP A 1 91 ? -12.592 -10.731 5.978 1.00 94.31 91 ASP A CA 1
ATOM 703 C C . ASP A 1 91 ? -12.985 -9.558 5.073 1.00 94.31 91 ASP A C 1
ATOM 705 O O . ASP A 1 91 ? -13.649 -8.607 5.505 1.00 94.31 91 ASP A O 1
ATOM 709 N N . ASN A 1 92 ? -12.606 -9.650 3.798 1.00 96.88 92 ASN A N 1
ATOM 710 C CA . ASN A 1 92 ? -12.996 -8.682 2.787 1.00 96.88 92 ASN A CA 1
ATOM 711 C C . ASN A 1 92 ? -13.846 -9.350 1.690 1.00 96.88 92 ASN A C 1
ATOM 713 O O . ASN A 1 92 ? -13.319 -10.155 0.915 1.00 96.88 92 ASN A O 1
ATOM 717 N N . PRO A 1 93 ? -15.147 -9.015 1.568 1.00 96.25 93 PRO A N 1
ATOM 718 C CA . PRO A 1 93 ? -16.009 -9.585 0.534 1.00 96.25 93 PRO A CA 1
ATOM 719 C C . PRO A 1 93 ? -15.616 -9.173 -0.893 1.00 96.25 93 PRO A C 1
ATOM 721 O O . PRO A 1 93 ? -16.057 -9.822 -1.841 1.00 96.25 93 PRO A O 1
ATOM 724 N N . THR A 1 94 ? -14.807 -8.123 -1.072 1.00 96.38 94 THR A N 1
ATOM 725 C CA . THR A 1 94 ? -14.269 -7.727 -2.387 1.00 96.38 94 THR A CA 1
ATOM 726 C C . THR A 1 94 ? -12.948 -8.426 -2.720 1.00 96.38 94 THR A C 1
ATOM 728 O O . THR A 1 94 ? -12.495 -8.351 -3.860 1.00 96.38 94 THR A O 1
ATOM 731 N N . GLY A 1 95 ? -12.379 -9.177 -1.771 1.00 95.75 95 GLY A N 1
ATOM 732 C CA . GLY A 1 95 ? -11.180 -9.992 -1.946 1.00 95.75 95 GLY A CA 1
ATOM 733 C C . GLY A 1 95 ? -10.029 -9.586 -1.026 1.00 95.75 95 GLY A C 1
ATOM 734 O O . GLY A 1 95 ? -9.905 -8.436 -0.618 1.00 95.75 95 GLY A O 1
ATOM 735 N N . MET A 1 96 ? -9.151 -10.547 -0.730 1.00 96.25 96 MET A N 1
ATOM 736 C CA . MET A 1 96 ? -8.020 -10.379 0.197 1.00 96.25 96 MET A CA 1
ATOM 737 C C . MET A 1 96 ? -7.022 -9.289 -0.222 1.00 96.25 96 MET A C 1
ATOM 739 O O . MET A 1 96 ? -6.368 -8.719 0.642 1.00 96.25 96 MET A O 1
ATOM 743 N N . PHE A 1 97 ? -6.920 -9.002 -1.523 1.00 96.81 97 PHE A N 1
ATOM 744 C CA . PHE A 1 97 ? -5.988 -8.018 -2.088 1.00 96.81 97 PHE A CA 1
ATOM 745 C C . PHE A 1 97 ? -6.666 -6.739 -2.598 1.00 96.81 97 PHE A C 1
ATOM 747 O O . PHE A 1 97 ? -6.060 -5.971 -3.335 1.00 96.81 97 PHE A O 1
ATOM 754 N N . ALA A 1 98 ? -7.952 -6.542 -2.300 1.00 95.38 98 ALA A N 1
ATOM 755 C CA . ALA A 1 98 ? -8.634 -5.312 -2.683 1.00 95.38 98 ALA A CA 1
ATOM 756 C C . ALA A 1 98 ? -8.167 -4.153 -1.792 1.00 95.38 98 ALA A C 1
ATOM 758 O O . ALA A 1 98 ? -8.044 -4.332 -0.586 1.00 95.38 98 ALA A O 1
ATOM 759 N N . GLU A 1 99 ? -7.986 -2.963 -2.362 1.00 92.25 99 GLU A N 1
ATOM 760 C CA . GLU A 1 99 ? -7.564 -1.768 -1.608 1.00 92.25 99 GLU A CA 1
ATOM 761 C C . GLU A 1 99 ? -8.596 -1.353 -0.554 1.00 92.25 99 GLU A C 1
ATOM 763 O O . GLU A 1 99 ? -8.261 -1.004 0.572 1.00 92.25 99 GLU A O 1
ATOM 768 N N . PHE A 1 100 ? -9.884 -1.465 -0.888 1.00 91.88 100 PHE A N 1
ATOM 769 C CA . PHE A 1 100 ? -10.975 -1.084 0.007 1.00 91.88 100 PHE A CA 1
ATOM 770 C C . PHE A 1 100 ? -11.782 -2.295 0.478 1.00 91.88 100 PHE A C 1
ATOM 772 O O . PHE A 1 100 ? -12.088 -3.212 -0.295 1.00 91.88 100 PHE A O 1
ATOM 779 N N . ASN A 1 101 ? -12.212 -2.250 1.742 1.00 94.75 101 ASN A N 1
ATOM 780 C CA . ASN A 1 101 ? -13.127 -3.221 2.338 1.00 94.75 101 ASN A CA 1
ATOM 781 C C . ASN A 1 101 ? -14.453 -2.543 2.722 1.00 94.75 101 ASN A C 1
ATOM 783 O O . ASN A 1 101 ? -14.470 -1.703 3.622 1.00 94.75 101 ASN A O 1
ATOM 787 N N . PRO A 1 102 ? -15.592 -2.918 2.108 1.00 93.75 102 PRO A N 1
ATOM 788 C CA . PRO A 1 102 ? -16.888 -2.314 2.421 1.00 93.75 102 PRO A CA 1
ATOM 789 C C . PRO A 1 102 ? -17.419 -2.675 3.820 1.00 93.75 102 PRO A C 1
ATOM 791 O O . PRO A 1 102 ? -18.423 -2.114 4.252 1.00 93.75 102 PRO A O 1
ATOM 794 N N . ALA A 1 103 ? -16.789 -3.623 4.521 1.00 90.25 103 ALA A N 1
ATOM 795 C CA . ALA A 1 103 ? -17.122 -4.008 5.891 1.00 90.25 103 ALA A CA 1
ATOM 796 C C . ALA A 1 103 ? -16.301 -3.261 6.966 1.00 90.25 103 ALA A C 1
ATOM 798 O O . ALA A 1 103 ? -16.457 -3.556 8.156 1.00 90.25 103 ALA A O 1
ATOM 799 N N . VAL A 1 104 ? -15.433 -2.329 6.557 1.00 88.31 104 VAL A N 1
ATOM 800 C CA . VAL A 1 104 ? -14.608 -1.467 7.421 1.00 88.31 104 VAL A CA 1
ATOM 801 C C . VAL A 1 104 ? -15.092 -0.024 7.297 1.00 88.31 104 VAL A C 1
ATOM 803 O O . VAL A 1 104 ? -15.529 0.398 6.225 1.00 88.3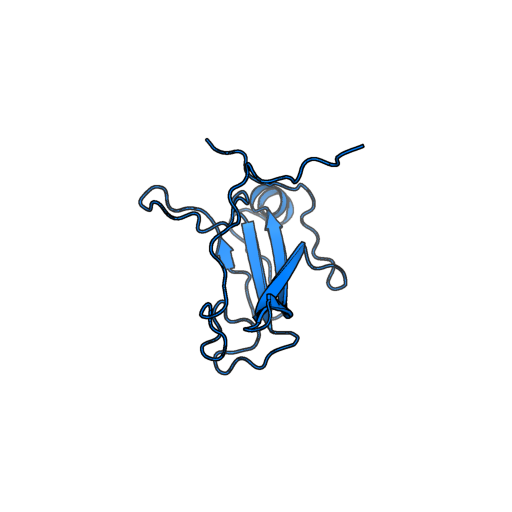1 104 VAL A O 1
ATOM 806 N N . SER A 1 105 ? -15.057 0.740 8.394 1.00 82.44 105 SER A N 1
ATOM 807 C CA . SER A 1 105 ? -15.548 2.123 8.391 1.00 82.44 105 SER A CA 1
ATOM 808 C C . SER A 1 105 ? -14.615 3.095 9.105 1.00 82.44 105 SER A C 1
ATOM 810 O O . SER A 1 105 ? -14.064 2.787 10.156 1.00 82.44 105 SER A O 1
ATOM 812 N N . CYS A 1 106 ? -14.557 4.333 8.614 1.00 82.44 106 CYS A N 1
ATOM 813 C CA . CYS A 1 106 ? -13.857 5.428 9.291 1.00 82.44 106 CYS A CA 1
ATOM 814 C C . CYS A 1 106 ? -14.704 6.104 10.387 1.00 82.44 106 CYS A C 1
ATOM 816 O O . CYS A 1 106 ? -14.346 7.179 10.855 1.00 82.44 106 CYS A O 1
ATOM 818 N N . ALA A 1 107 ? -15.847 5.537 10.791 1.00 87.12 107 ALA A N 1
ATOM 819 C CA . ALA A 1 107 ? -16.803 6.223 11.669 1.00 87.12 107 ALA A CA 1
ATOM 820 C C . ALA A 1 107 ? -16.236 6.550 13.063 1.00 87.12 107 ALA A C 1
ATOM 822 O O . ALA A 1 107 ? -16.667 7.516 13.689 1.00 87.12 107 ALA A O 1
ATOM 823 N N . ALA A 1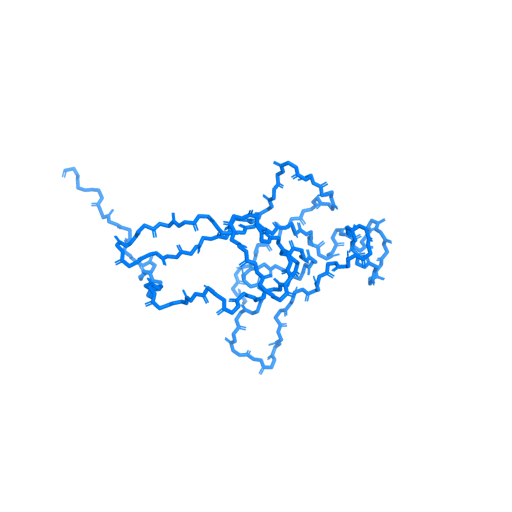 108 ? -15.277 5.752 13.537 1.00 87.38 108 ALA A N 1
ATOM 824 C CA . ALA A 1 108 ? -14.571 5.971 14.795 1.00 87.38 108 ALA A CA 1
ATOM 825 C C . ALA A 1 108 ? -13.196 6.641 14.610 1.00 87.38 108 ALA A C 1
ATOM 827 O O . ALA A 1 108 ? -12.476 6.835 15.588 1.00 87.38 108 ALA A O 1
ATOM 828 N N . ALA A 1 109 ? -12.821 7.015 13.379 1.00 81.81 109 ALA A N 1
ATOM 829 C CA . ALA A 1 109 ? -11.593 7.756 13.140 1.00 81.81 109 ALA A CA 1
ATOM 830 C C . ALA A 1 109 ? -11.711 9.148 13.765 1.00 81.81 109 ALA A C 1
ATOM 832 O O . ALA A 1 109 ? -12.580 9.947 13.409 1.00 81.81 109 ALA A O 1
ATOM 833 N N . GLN A 1 110 ? -10.830 9.440 14.716 1.00 72.62 110 GLN A N 1
ATOM 834 C CA . GLN A 1 110 ? -10.673 10.800 15.202 1.00 72.62 110 GLN A CA 1
ATOM 835 C C . GLN A 1 110 ? -9.938 11.623 14.138 1.00 72.62 110 GLN A C 1
ATOM 837 O O . GLN A 1 110 ? -9.036 11.093 13.484 1.00 72.62 110 GLN A O 1
ATOM 842 N N . PRO A 1 111 ? -10.280 12.913 13.962 1.00 65.12 111 PRO A N 1
ATOM 843 C CA . PRO A 1 111 ? -9.449 13.792 13.154 1.00 65.12 111 PRO A CA 1
ATOM 844 C C . PRO A 1 111 ? -8.017 13.775 13.709 1.00 65.12 111 PRO A C 1
ATOM 846 O O . PRO A 1 111 ? -7.853 13.624 14.929 1.00 65.12 111 PRO A O 1
ATOM 849 N N . PRO A 1 112 ? -6.994 13.907 12.844 1.00 59.09 112 PRO A N 1
ATOM 850 C CA . PRO A 1 112 ? -5.609 13.913 13.286 1.00 59.09 112 PRO A CA 1
ATOM 851 C C . PRO A 1 112 ? -5.446 14.900 14.441 1.00 59.09 112 PRO A C 1
ATOM 853 O O . PRO A 1 112 ? -5.944 16.028 14.389 1.00 59.09 112 PRO A O 1
ATOM 856 N N . ALA A 1 113 ? -4.803 14.441 15.516 1.00 55.75 113 ALA A N 1
ATOM 857 C CA . ALA A 1 113 ? -4.464 15.315 16.624 1.00 55.75 113 ALA A CA 1
ATOM 858 C C . ALA A 1 113 ? -3.595 16.455 16.085 1.00 55.75 113 ALA A C 1
ATOM 860 O O . ALA A 1 113 ? -2.686 16.219 15.290 1.00 55.75 113 ALA A O 1
ATOM 861 N N . ASP A 1 114 ? -3.896 17.681 16.511 1.00 48.16 114 ASP A N 1
ATOM 862 C CA . ASP A 1 114 ? -3.137 18.874 16.148 1.00 48.16 114 ASP A CA 1
ATOM 863 C C . ASP A 1 114 ? -1.630 18.590 16.350 1.00 48.16 114 ASP A C 1
ATOM 865 O O . ASP A 1 114 ? -1.230 18.265 17.477 1.00 48.16 114 ASP A O 1
ATOM 869 N N . PRO A 1 115 ? -0.768 18.692 15.318 1.00 51.09 115 PRO A N 1
ATOM 870 C CA . PRO A 1 115 ? 0.649 18.317 15.420 1.00 51.09 115 PRO A CA 1
ATOM 871 C C . PRO A 1 115 ? 1.442 19.177 16.426 1.00 51.09 115 PRO A C 1
ATOM 873 O O . PRO A 1 115 ? 2.613 18.914 16.694 1.00 51.09 115 PRO A O 1
ATOM 876 N N . GLY A 1 116 ? 0.810 20.198 17.017 1.00 39.81 116 GLY A N 1
ATOM 877 C CA . GLY A 1 116 ? 1.355 21.030 18.089 1.00 39.81 116 GLY A CA 1
ATOM 878 C C . GLY A 1 116 ? 1.120 20.523 19.519 1.00 39.81 116 GLY A C 1
ATOM 879 O O . GLY A 1 116 ? 1.624 21.144 20.452 1.00 39.81 116 GLY A O 1
ATOM 880 N N . ALA A 1 117 ? 0.383 19.429 19.734 1.00 41.22 117 ALA A N 1
ATOM 881 C CA . ALA A 1 117 ? 0.057 18.933 21.074 1.00 41.22 117 ALA A CA 1
ATOM 882 C C . ALA A 1 117 ? 0.937 17.747 21.512 1.00 41.22 117 ALA A C 1
ATOM 884 O O . ALA A 1 117 ? 0.439 16.735 22.001 1.00 41.22 117 ALA A O 1
ATOM 885 N N . HIS A 1 118 ? 2.263 17.872 21.404 1.00 44.09 118 HIS A N 1
ATOM 886 C CA . HIS A 1 118 ? 3.135 17.065 22.256 1.00 44.09 118 HIS A CA 1
ATOM 887 C C . HIS A 1 118 ? 3.059 17.631 23.673 1.00 44.09 118 HIS A C 1
ATOM 889 O O . HIS A 1 118 ? 3.564 18.716 23.957 1.00 44.09 118 HIS A O 1
ATOM 895 N N . GLY A 1 119 ? 2.359 16.899 24.542 1.00 37.50 119 GLY A N 1
ATOM 896 C CA . GLY A 1 119 ? 2.226 17.210 25.956 1.00 37.50 119 GLY A CA 1
ATOM 897 C C . GLY A 1 119 ? 3.579 17.550 26.570 1.00 37.50 119 GLY A C 1
ATOM 898 O O . GLY A 1 119 ? 4.527 16.768 26.503 1.00 37.50 119 GLY A O 1
ATOM 899 N N . GLY A 1 120 ? 3.657 18.738 27.167 1.00 30.05 120 GLY A N 1
ATOM 900 C CA . GLY A 1 120 ? 4.775 19.104 28.016 1.00 30.05 120 GLY A CA 1
ATOM 901 C C . GLY A 1 120 ? 4.896 18.079 29.138 1.00 30.05 120 GLY A C 1
ATOM 902 O O . GLY A 1 120 ? 3.987 17.929 29.955 1.00 30.05 120 GLY A O 1
ATOM 903 N N . HIS A 1 121 ? 6.021 17.375 29.170 1.00 38.56 121 HIS A N 1
ATOM 904 C CA . HIS A 1 121 ? 6.484 16.725 30.382 1.00 38.56 121 HIS A CA 1
ATOM 905 C C . HIS A 1 121 ? 6.781 17.832 31.397 1.00 38.56 121 HIS A C 1
ATOM 907 O O . HIS A 1 121 ? 7.754 18.568 31.252 1.00 38.56 121 HIS A O 1
ATOM 913 N N . GLY A 1 122 ? 5.887 17.996 32.370 1.00 33.03 122 GLY A N 1
ATOM 914 C CA . GLY A 1 122 ? 6.175 18.759 33.575 1.00 33.03 122 GLY A CA 1
ATOM 915 C C . GLY A 1 122 ? 7.104 17.948 34.473 1.00 33.03 122 GLY A C 1
ATOM 916 O O . GLY A 1 122 ? 6.762 16.824 34.847 1.00 33.03 122 GLY A O 1
ATOM 917 N N . GLU A 1 123 ? 8.264 18.522 34.779 1.00 34.06 123 GLU A N 1
ATOM 918 C CA . GLU A 1 123 ? 8.960 18.323 36.056 1.00 34.06 123 GLU A CA 1
ATOM 919 C C . GLU A 1 123 ? 8.329 19.217 37.133 1.00 34.06 123 GLU A C 1
ATOM 921 O O . GLU A 1 123 ? 7.883 20.339 36.786 1.00 34.06 123 GLU A O 1
#

Foldseek 3Di:
DPAADADQDQDWDVVDAPAFDWAQDLVRDTDTFKGKHKHAQVNNCVPPNHPPFDDDVVRGFDWFDDDPVDPDRRNPRHHIITMFIAGDHDDAPVDRRDPDRPVGDCPNPDDPDDPPPPDDPDD